Protein AF-A0A4Q1D0Y3-F1 (afdb_monomer_lite)

Sequence (77 aa):
MKEKSPLPNNSGNRLLWLYLGFAFQALISLGLAVYAGIWLDKHIKPGFPLLVWVLPLAIIISLIVKAIKDTNRRGKN

pLDDT: mean 82.43, std 12.76, range [47.56, 95.75]

Foldseek 3Di:
DDDDDDDDPPPVCVVVVVVVVVVVVLVVQLVVQLVVLVVVCVVVVPVDSVSSPVSSVVSVVVVVVVVVVVVVVVVPD

Secondary structure (DSSP, 8-state):
----PPPP--HHHHHHHHHHHHHHHHHHHHHHHHHHHHHHHHHH--SS--HHHHHHHHHHHHHHHHHHHHHHHHT--

Structure (mmCIF, N/CA/C/O backbone):
data_AF-A0A4Q1D0Y3-F1
#
_entry.id   AF-A0A4Q1D0Y3-F1
#
loop_
_atom_site.group_PDB
_atom_site.id
_atom_site.type_symbol
_atom_site.label_atom_id
_atom_site.label_alt_id
_atom_site.label_comp_id
_atom_site.label_asym_id
_atom_site.label_entity_id
_atom_site.label_seq_id
_atom_site.pdbx_PDB_ins_code
_atom_site.Cartn_x
_atom_site.Cartn_y
_atom_site.Cartn_z
_atom_site.occupancy
_atom_site.B_iso_or_equiv
_atom_site.aut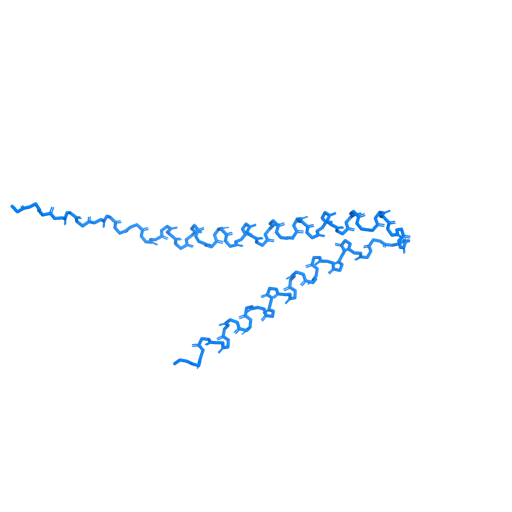h_seq_id
_atom_site.auth_comp_id
_atom_site.auth_asym_id
_atom_site.auth_atom_id
_atom_site.pdbx_PDB_model_num
ATOM 1 N N . MET A 1 1 ? 16.748 35.563 -36.350 1.00 53.41 1 MET A N 1
ATOM 2 C CA . MET A 1 1 ? 16.455 34.120 -36.206 1.00 53.41 1 MET A CA 1
ATOM 3 C C . MET A 1 1 ? 16.796 33.738 -34.766 1.00 53.41 1 MET A C 1
ATOM 5 O O . MET A 1 1 ? 17.967 33.776 -34.423 1.00 53.41 1 MET A O 1
ATOM 9 N N . LYS A 1 2 ? 15.810 33.547 -33.873 1.00 60.44 2 LYS A N 1
ATOM 10 C CA . LYS A 1 2 ? 16.077 33.126 -32.482 1.00 60.44 2 LYS A CA 1
ATOM 11 C C . LYS A 1 2 ? 16.220 31.607 -32.478 1.00 60.44 2 LYS A C 1
ATOM 13 O O . LYS A 1 2 ? 15.236 30.903 -32.680 1.00 60.44 2 LYS A O 1
ATOM 18 N N . GLU A 1 3 ? 17.445 31.135 -32.304 1.00 62.91 3 GLU A N 1
ATOM 19 C CA . GLU A 1 3 ? 17.753 29.723 -32.120 1.00 62.91 3 GLU A CA 1
ATOM 20 C C . GLU A 1 3 ? 17.056 29.228 -30.844 1.00 62.91 3 GLU A C 1
ATOM 22 O O . GLU A 1 3 ? 17.226 29.786 -29.758 1.00 62.91 3 GLU A O 1
ATOM 27 N N . LYS A 1 4 ? 16.172 28.240 -30.998 1.00 61.75 4 LYS A N 1
ATOM 28 C CA . LYS A 1 4 ? 15.441 27.622 -29.892 1.00 61.75 4 LYS A CA 1
ATOM 29 C C . LYS A 1 4 ? 16.431 26.686 -29.202 1.00 61.75 4 LYS A C 1
ATOM 31 O O . LYS A 1 4 ? 16.738 25.626 -29.737 1.00 61.75 4 LYS A O 1
ATOM 36 N N . SER A 1 5 ? 16.962 27.107 -28.060 1.00 60.53 5 SER A N 1
ATOM 37 C CA . SER A 1 5 ? 17.902 26.317 -27.267 1.00 60.53 5 SER A CA 1
ATOM 38 C C . SER A 1 5 ? 17.318 24.930 -26.940 1.00 60.53 5 SER A C 1
ATOM 40 O O . SER A 1 5 ? 16.129 24.830 -26.607 1.00 60.53 5 SER A O 1
ATOM 42 N N . PRO A 1 6 ? 18.109 23.844 -27.046 1.00 62.88 6 PRO A N 1
ATOM 43 C CA . PRO A 1 6 ? 17.634 22.507 -26.724 1.00 62.88 6 PRO A CA 1
ATOM 44 C C . PRO A 1 6 ? 17.340 22.434 -25.223 1.00 62.88 6 PRO A C 1
ATOM 46 O O . PRO A 1 6 ? 18.195 22.730 -24.388 1.00 62.88 6 PRO A O 1
ATOM 49 N N . LEU A 1 7 ? 16.103 22.074 -24.877 1.00 65.88 7 LEU A N 1
ATOM 50 C CA . LEU A 1 7 ? 15.696 21.886 -23.489 1.00 65.88 7 LEU A CA 1
ATOM 51 C C . LEU A 1 7 ? 16.554 20.777 -22.851 1.00 65.88 7 LEU A C 1
ATOM 53 O O . LEU A 1 7 ? 16.765 19.740 -23.487 1.00 65.88 7 LEU A O 1
ATOM 57 N N . PRO A 1 8 ? 17.034 20.959 -21.609 1.00 60.44 8 PRO A N 1
ATOM 58 C CA . PRO A 1 8 ? 17.870 19.972 -20.939 1.00 60.44 8 PRO A CA 1
ATOM 59 C C . PRO A 1 8 ? 17.120 18.639 -20.799 1.00 60.44 8 PRO A C 1
ATOM 61 O O . PRO A 1 8 ? 16.037 18.566 -20.215 1.00 60.44 8 PRO A O 1
ATOM 64 N N . ASN A 1 9 ? 17.712 17.575 -21.347 1.00 63.47 9 ASN A N 1
ATOM 65 C CA . ASN A 1 9 ? 17.220 16.200 -21.293 1.00 63.47 9 ASN A CA 1
ATOM 66 C C . ASN A 1 9 ? 17.344 15.635 -19.864 1.00 63.47 9 ASN A C 1
ATOM 68 O O . ASN A 1 9 ? 18.250 14.864 -19.561 1.00 63.47 9 ASN A O 1
ATOM 72 N N . ASN A 1 10 ? 16.440 16.025 -18.965 1.00 60.97 10 ASN A N 1
ATOM 73 C CA . ASN A 1 10 ? 16.377 15.522 -17.589 1.00 60.97 10 ASN A CA 1
ATOM 74 C C . ASN A 1 10 ? 15.490 14.259 -17.491 1.00 60.97 10 ASN A C 1
ATOM 76 O O . ASN A 1 10 ? 14.525 14.191 -16.727 1.00 60.97 10 ASN A O 1
ATOM 80 N N . SER A 1 11 ? 15.756 13.271 -18.349 1.00 63.22 11 SER A N 1
ATOM 81 C CA . SER A 1 11 ? 14.953 12.043 -18.470 1.00 63.22 11 SER A CA 1
ATOM 82 C C . SER A 1 11 ? 15.256 10.993 -17.398 1.00 63.22 11 SER A C 1
ATOM 84 O O . SER A 1 11 ? 14.351 10.239 -17.039 1.00 63.22 11 SER A O 1
ATOM 86 N N . GLY A 1 12 ? 16.473 10.972 -16.839 1.00 71.25 12 GLY A N 1
ATOM 87 C CA . GLY A 1 12 ? 16.881 9.983 -15.830 1.00 71.25 12 GLY A CA 1
ATOM 88 C C . GLY A 1 12 ? 16.034 10.038 -14.554 1.00 71.25 12 GLY A C 1
ATOM 89 O O . GLY A 1 12 ? 15.605 9.013 -14.030 1.00 71.25 12 GLY A O 1
ATOM 90 N N . ASN A 1 13 ? 15.694 11.245 -14.106 1.00 82.31 13 ASN A N 1
ATOM 91 C CA . ASN A 1 13 ? 14.980 11.459 -12.846 1.00 82.31 13 ASN A CA 1
ATOM 92 C C . ASN A 1 13 ? 13.468 11.273 -13.023 1.00 82.31 13 ASN A C 1
ATOM 94 O O . ASN A 1 13 ? 12.751 10.952 -12.078 1.00 82.31 13 ASN A O 1
ATOM 98 N N . ARG A 1 14 ? 12.965 11.494 -14.244 1.00 87.31 14 ARG A N 1
ATOM 99 C CA . ARG A 1 14 ? 11.531 11.469 -14.554 1.00 87.31 14 ARG A CA 1
ATOM 100 C C . ARG A 1 14 ? 10.915 10.099 -14.288 1.00 87.31 14 ARG A C 1
ATOM 102 O O . ARG A 1 14 ? 9.796 10.030 -13.790 1.00 87.31 14 ARG A O 1
ATOM 109 N N . LEU A 1 15 ? 11.644 9.024 -14.591 1.00 88.38 15 LEU A N 1
ATOM 110 C CA . LEU A 1 15 ? 11.184 7.660 -14.335 1.00 88.38 15 LEU A CA 1
ATOM 111 C C . LEU A 1 15 ? 11.054 7.384 -12.828 1.00 88.38 15 LEU A C 1
ATOM 113 O O . LEU A 1 15 ? 10.070 6.788 -12.399 1.00 88.38 15 LEU A O 1
ATOM 117 N N . LEU A 1 16 ? 12.004 7.884 -12.028 1.00 91.12 16 LEU A N 1
ATOM 118 C CA . LEU A 1 16 ? 12.002 7.749 -10.568 1.00 91.12 16 LEU A CA 1
ATOM 119 C C . LEU A 1 16 ? 10.805 8.473 -9.945 1.00 91.12 16 LEU A C 1
ATOM 121 O O . LEU A 1 16 ? 10.091 7.889 -9.136 1.00 91.12 16 LEU A O 1
ATOM 125 N N . TRP A 1 17 ? 10.535 9.709 -10.374 1.00 92.25 17 TRP A N 1
ATOM 126 C CA . TRP A 1 17 ? 9.360 10.466 -9.929 1.00 92.25 17 TRP A CA 1
ATOM 127 C C . TRP A 1 17 ? 8.044 9.783 -10.304 1.00 92.25 17 TRP A C 1
ATOM 129 O O . TRP A 1 17 ? 7.102 9.777 -9.513 1.00 92.25 17 TRP A O 1
ATOM 139 N N . LEU A 1 18 ? 7.981 9.177 -11.491 1.00 90.19 18 LEU A N 1
ATOM 140 C CA . LEU A 1 18 ? 6.790 8.475 -11.961 1.00 90.19 18 LEU A CA 1
ATOM 141 C C . LEU A 1 18 ? 6.539 7.187 -11.160 1.00 90.19 18 LEU A C 1
ATOM 143 O O . LEU A 1 18 ? 5.404 6.926 -10.763 1.00 90.19 18 LEU A O 1
ATOM 147 N N . TYR A 1 19 ? 7.594 6.426 -10.855 1.00 91.06 19 TYR A N 1
ATOM 148 C CA . TYR A 1 19 ? 7.504 5.245 -9.993 1.00 91.06 19 TYR A CA 1
ATOM 149 C C . TYR A 1 19 ? 7.144 5.615 -8.550 1.00 91.06 19 TYR A C 1
ATOM 151 O O . TYR A 1 19 ? 6.297 4.965 -7.940 1.00 91.06 19 TYR A O 1
ATOM 159 N N . LEU A 1 20 ? 7.722 6.700 -8.026 1.00 95.25 20 LEU A N 1
ATOM 160 C CA . LEU A 1 20 ? 7.405 7.216 -6.697 1.00 95.25 20 LEU A CA 1
ATOM 161 C C . LEU A 1 20 ? 5.929 7.620 -6.596 1.00 95.25 20 LEU A C 1
ATOM 163 O O . LEU A 1 20 ? 5.255 7.230 -5.647 1.00 95.25 20 LEU A O 1
ATOM 167 N N . GLY A 1 21 ? 5.401 8.332 -7.596 1.00 94.56 21 GLY A N 1
ATOM 168 C CA . GLY A 1 21 ? 3.980 8.685 -7.655 1.00 94.56 21 GLY A CA 1
ATOM 169 C C . GLY A 1 21 ? 3.069 7.455 -7.667 1.00 94.56 21 GLY A C 1
ATOM 170 O O . GLY A 1 21 ? 2.082 7.411 -6.934 1.00 94.56 21 GLY A O 1
ATOM 171 N N . PHE A 1 22 ? 3.431 6.422 -8.432 1.00 92.31 22 PHE A N 1
ATOM 172 C CA . PHE A 1 22 ? 2.685 5.163 -8.459 1.00 92.31 22 PHE A CA 1
ATOM 173 C C . PHE A 1 22 ? 2.734 4.427 -7.110 1.00 92.31 22 PHE A C 1
ATOM 175 O O . PHE A 1 22 ? 1.713 3.931 -6.631 1.00 92.31 22 PHE A O 1
ATOM 182 N N . ALA A 1 23 ? 3.899 4.407 -6.458 1.00 92.81 23 ALA A N 1
ATOM 183 C CA . ALA A 1 23 ? 4.067 3.826 -5.130 1.00 92.81 23 ALA A CA 1
ATOM 184 C C . ALA A 1 23 ? 3.224 4.562 -4.076 1.00 92.81 23 ALA A C 1
ATOM 186 O O . ALA A 1 23 ? 2.527 3.921 -3.291 1.00 92.81 23 ALA A O 1
ATOM 187 N N . PHE A 1 24 ? 3.210 5.899 -4.095 1.00 95.75 24 PHE A N 1
ATOM 188 C CA . PHE A 1 24 ? 2.356 6.698 -3.212 1.00 95.75 24 PHE A CA 1
ATOM 189 C C . PHE A 1 24 ? 0.872 6.464 -3.471 1.00 95.75 24 PHE A C 1
ATOM 191 O O . PHE A 1 24 ? 0.103 6.353 -2.519 1.00 95.75 24 PHE A O 1
ATOM 198 N N . GLN A 1 25 ? 0.460 6.336 -4.733 1.00 93.25 25 GLN A N 1
ATOM 199 C CA . GLN A 1 25 ? -0.920 6.001 -5.070 1.00 93.25 25 GLN A CA 1
ATOM 200 C C . GLN A 1 25 ? -1.331 4.658 -4.449 1.00 93.25 25 GLN A C 1
ATOM 202 O O . GLN A 1 25 ? -2.404 4.566 -3.850 1.00 93.25 25 GLN A O 1
ATOM 207 N N . ALA A 1 26 ? -0.476 3.635 -4.541 1.00 92.44 26 ALA A N 1
ATOM 208 C CA . ALA A 1 26 ? -0.722 2.345 -3.901 1.00 92.44 26 ALA A CA 1
ATOM 209 C C . ALA A 1 26 ? -0.764 2.463 -2.366 1.00 92.44 26 ALA A C 1
ATOM 211 O O . ALA A 1 26 ? -1.655 1.901 -1.731 1.00 92.44 26 ALA A O 1
ATOM 212 N N . LEU A 1 27 ? 0.147 3.239 -1.775 1.00 94.94 27 LEU A N 1
ATOM 213 C CA . LEU A 1 27 ? 0.238 3.435 -0.327 1.00 94.94 27 LEU A CA 1
ATOM 214 C C . LEU A 1 27 ? -0.990 4.158 0.241 1.00 94.94 27 LEU A C 1
ATOM 216 O O . LEU A 1 27 ? -1.564 3.708 1.230 1.00 94.94 27 LEU A O 1
ATOM 220 N N . ILE A 1 28 ? -1.443 5.228 -0.416 1.00 95.75 28 ILE A N 1
ATOM 221 C CA . ILE A 1 28 ? -2.674 5.945 -0.052 1.00 95.75 28 ILE A CA 1
ATOM 222 C C . ILE A 1 28 ? -3.882 5.020 -0.207 1.00 95.75 28 ILE A C 1
ATOM 224 O O . ILE A 1 28 ? -4.729 4.967 0.681 1.00 95.75 28 ILE A O 1
ATOM 228 N N . SER A 1 29 ? -3.950 4.255 -1.300 1.00 92.62 29 SER A N 1
ATOM 229 C CA . SER A 1 29 ? -5.041 3.306 -1.533 1.00 92.62 29 SER A CA 1
ATOM 230 C C . SER A 1 29 ? -5.123 2.241 -0.435 1.00 92.62 29 SER A C 1
ATOM 232 O O . SER A 1 29 ? -6.220 1.915 0.013 1.00 92.62 29 SER A O 1
ATOM 234 N N . LEU A 1 30 ? -3.981 1.718 0.018 1.00 93.44 30 LEU A N 1
ATOM 235 C CA . LEU A 1 30 ? -3.908 0.764 1.125 1.00 93.44 30 LEU A CA 1
ATOM 236 C C . LEU A 1 30 ? -4.280 1.415 2.461 1.00 93.44 30 LEU A C 1
ATOM 238 O O . LEU A 1 30 ? -5.076 0.851 3.208 1.00 93.44 30 LEU A O 1
ATOM 242 N N . GLY A 1 31 ? -3.764 2.612 2.748 1.00 93.62 31 GLY A N 1
ATOM 243 C CA . GLY A 1 31 ? -4.100 3.353 3.967 1.00 93.62 31 GLY A CA 1
ATOM 244 C C . GLY A 1 31 ? -5.597 3.654 4.074 1.00 93.62 31 GLY A C 1
ATOM 245 O O . GLY A 1 31 ? -6.201 3.423 5.122 1.00 93.62 31 GLY A O 1
ATOM 246 N N . LEU A 1 32 ? -6.220 4.084 2.971 1.00 94.56 32 LEU A N 1
ATOM 247 C CA . LEU A 1 32 ? -7.667 4.299 2.895 1.00 94.56 32 LEU A CA 1
ATOM 248 C C . LEU A 1 32 ? -8.451 2.997 3.062 1.00 94.56 32 LEU A C 1
ATOM 250 O O . LEU A 1 32 ? -9.466 2.997 3.751 1.00 94.56 32 LEU A O 1
ATOM 254 N N . ALA A 1 33 ? -7.986 1.891 2.480 1.00 92.75 33 ALA A N 1
ATOM 255 C CA . ALA A 1 33 ? -8.632 0.589 2.620 1.00 92.75 33 ALA A CA 1
ATOM 256 C C . ALA A 1 33 ? -8.616 0.088 4.073 1.00 92.75 33 ALA A C 1
ATOM 258 O O . ALA A 1 33 ? -9.638 -0.382 4.569 1.00 92.75 33 ALA A O 1
ATOM 259 N N . VAL A 1 34 ? -7.492 0.247 4.779 1.00 91.62 34 VAL A N 1
ATOM 260 C CA . VAL A 1 34 ? -7.391 -0.081 6.210 1.00 91.62 34 VAL A CA 1
ATOM 261 C C . VAL A 1 34 ? -8.297 0.830 7.035 1.00 91.62 34 VAL A C 1
ATOM 263 O O . VAL A 1 34 ? -9.063 0.337 7.859 1.00 91.62 34 VAL A O 1
ATOM 266 N N . TYR A 1 35 ? -8.259 2.145 6.802 1.00 91.25 35 TYR A N 1
ATOM 267 C CA . TYR A 1 35 ? -9.102 3.096 7.531 1.00 91.25 35 TYR A CA 1
ATOM 268 C C . TYR A 1 35 ? -10.597 2.813 7.325 1.00 91.25 35 TYR A C 1
ATOM 270 O O . TYR A 1 35 ? -11.352 2.736 8.295 1.00 91.25 35 TYR A O 1
ATOM 278 N N . ALA A 1 36 ? -11.010 2.589 6.075 1.00 91.38 36 ALA A N 1
ATOM 279 C CA . ALA A 1 36 ? -12.371 2.200 5.732 1.00 91.38 36 ALA A CA 1
ATOM 280 C C . ALA A 1 36 ? -12.751 0.865 6.385 1.00 91.38 36 ALA A C 1
ATOM 282 O O . ALA A 1 36 ? -13.849 0.756 6.924 1.00 91.38 36 ALA A O 1
ATOM 283 N N . GLY A 1 37 ? -11.839 -0.112 6.407 1.00 87.69 37 GLY A N 1
ATOM 284 C CA . GLY A 1 37 ? -12.034 -1.395 7.079 1.00 87.69 37 GLY A CA 1
ATOM 285 C C . GLY A 1 37 ? -12.266 -1.239 8.580 1.00 87.69 37 GLY A C 1
ATOM 286 O O . GLY A 1 37 ? -13.212 -1.817 9.102 1.00 87.69 37 GLY A O 1
ATOM 287 N N . ILE A 1 38 ? -11.483 -0.395 9.265 1.00 87.75 38 ILE A N 1
ATOM 288 C CA . ILE A 1 38 ? -11.657 -0.123 10.704 1.00 87.75 38 ILE A CA 1
ATOM 289 C C . ILE A 1 38 ? -13.005 0.556 10.953 1.00 87.75 38 ILE A C 1
ATOM 291 O O . ILE A 1 38 ? -13.701 0.224 11.915 1.00 87.75 38 ILE A O 1
ATOM 295 N N . TRP A 1 39 ? -13.365 1.527 10.112 1.00 88.75 39 TRP A N 1
ATOM 296 C CA . TRP A 1 39 ? -14.623 2.254 10.239 1.00 88.75 39 TRP A CA 1
ATOM 297 C C . TRP A 1 39 ? -15.830 1.327 10.027 1.00 88.75 39 TRP A C 1
ATOM 299 O O . TRP A 1 39 ? 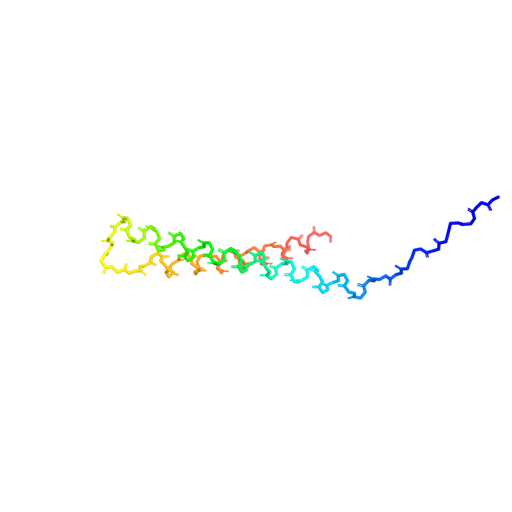-16.738 1.324 10.859 1.00 88.75 39 TRP A O 1
ATOM 309 N N . LEU A 1 40 ? -15.805 0.479 8.991 1.00 87.31 40 LEU A N 1
ATOM 310 C CA . LEU A 1 40 ? -16.857 -0.506 8.719 1.00 87.31 40 LEU A CA 1
ATOM 311 C C . LEU A 1 40 ? -16.922 -1.603 9.789 1.00 87.31 40 LEU A C 1
ATOM 313 O O . LEU A 1 40 ? -18.016 -1.902 10.262 1.00 87.31 40 LEU A O 1
ATOM 317 N N . ASP A 1 41 ? -15.788 -2.168 10.218 1.00 84.94 41 ASP A N 1
ATOM 318 C CA . ASP A 1 41 ? -15.762 -3.201 11.266 1.00 84.94 41 ASP A CA 1
ATOM 319 C C . ASP A 1 41 ? -16.334 -2.661 12.586 1.00 84.94 41 ASP A C 1
ATOM 321 O O . ASP A 1 41 ? -17.095 -3.350 13.268 1.00 84.94 41 ASP A O 1
ATOM 325 N N . LYS A 1 42 ? -16.057 -1.397 12.934 1.00 83.75 42 LYS A N 1
ATOM 326 C CA . LYS A 1 42 ? -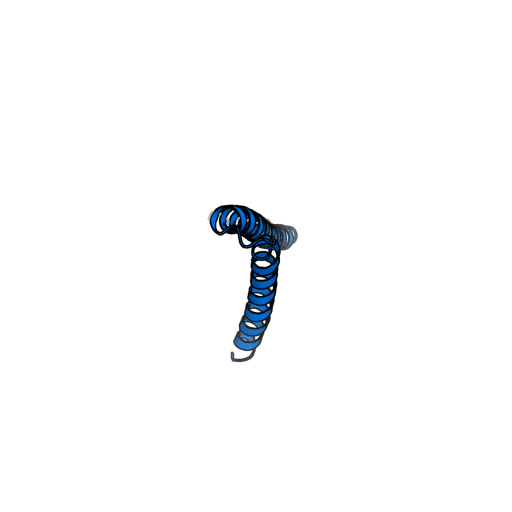16.669 -0.747 14.106 1.00 83.75 42 LYS A CA 1
ATOM 327 C C . LYS A 1 42 ? -18.175 -0.539 13.956 1.00 83.75 42 LYS A C 1
ATOM 329 O O . LYS A 1 42 ? -18.889 -0.624 14.955 1.00 83.75 42 LYS A O 1
ATOM 334 N N . HIS A 1 43 ? -18.651 -0.244 12.748 1.00 84.06 43 HIS A N 1
ATOM 335 C CA . HIS A 1 43 ? -20.066 0.033 12.500 1.00 84.06 43 HIS A CA 1
ATOM 336 C C . HIS A 1 43 ? -20.909 -1.248 12.451 1.00 84.06 43 HIS A C 1
ATOM 338 O O . HIS A 1 43 ? -22.008 -1.286 12.995 1.00 84.06 43 HIS A O 1
ATOM 344 N N . ILE A 1 44 ? -20.373 -2.309 11.844 1.00 82.25 44 ILE A N 1
ATOM 345 C CA . ILE A 1 44 ? -21.066 -3.587 11.632 1.00 82.25 44 ILE A CA 1
ATOM 346 C C . ILE A 1 44 ? -20.935 -4.506 12.860 1.00 82.25 44 ILE A C 1
ATOM 348 O O . ILE A 1 44 ? -21.736 -5.422 13.027 1.00 82.25 44 ILE A O 1
ATOM 352 N N . LYS A 1 45 ? -19.957 -4.254 13.748 1.00 71.38 45 LYS A N 1
ATOM 353 C CA . LYS A 1 45 ? -19.623 -5.095 14.914 1.00 71.38 45 LYS A CA 1
ATOM 354 C C . LYS A 1 45 ? -19.637 -6.602 14.592 1.00 71.38 45 LYS A C 1
ATOM 356 O O . LYS A 1 45 ? -20.261 -7.365 15.328 1.00 71.38 45 LYS A O 1
ATOM 361 N N . PRO A 1 46 ? -18.933 -7.073 13.548 1.00 71.06 46 PRO A N 1
ATOM 362 C CA . PRO A 1 46 ? -18.982 -8.476 13.127 1.00 71.06 46 PRO A CA 1
ATOM 363 C C . PRO A 1 46 ? -18.339 -9.463 14.128 1.00 71.06 46 PRO A C 1
ATOM 365 O O . PRO A 1 46 ? -18.125 -10.622 13.797 1.00 71.06 46 PRO A O 1
ATOM 368 N N . GLY A 1 47 ? -17.988 -9.027 15.345 1.00 71.88 47 GLY A N 1
ATOM 369 C CA . GLY A 1 47 ? -17.316 -9.834 16.370 1.00 71.88 47 GLY A CA 1
ATOM 370 C C . GLY A 1 47 ? -15.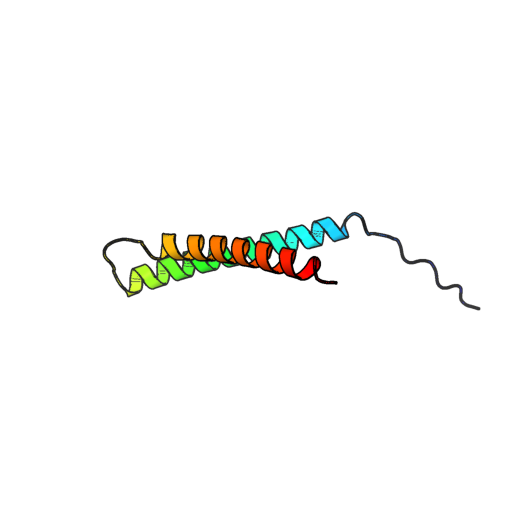831 -10.088 16.095 1.00 71.88 47 GLY A C 1
ATOM 371 O O . GLY A 1 47 ? -15.086 -10.403 17.018 1.00 71.88 47 GLY A O 1
ATOM 372 N N . PHE A 1 48 ? -15.380 -9.890 14.856 1.00 75.12 48 PHE A N 1
ATOM 373 C CA . PHE A 1 48 ? -14.004 -10.105 14.429 1.00 75.12 48 PHE A CA 1
ATOM 374 C C . PHE A 1 48 ? -13.610 -9.073 13.359 1.00 75.12 48 PHE A C 1
ATOM 376 O O . PHE A 1 48 ? -14.425 -8.803 12.480 1.00 75.12 48 PHE A O 1
ATOM 383 N N . PRO A 1 49 ? -12.395 -8.495 13.393 1.00 75.94 49 PRO A N 1
ATOM 384 C CA . PRO A 1 49 ? -11.969 -7.451 12.457 1.00 75.94 49 PRO A CA 1
ATOM 385 C C . PRO A 1 49 ? -11.662 -8.013 11.052 1.00 75.94 4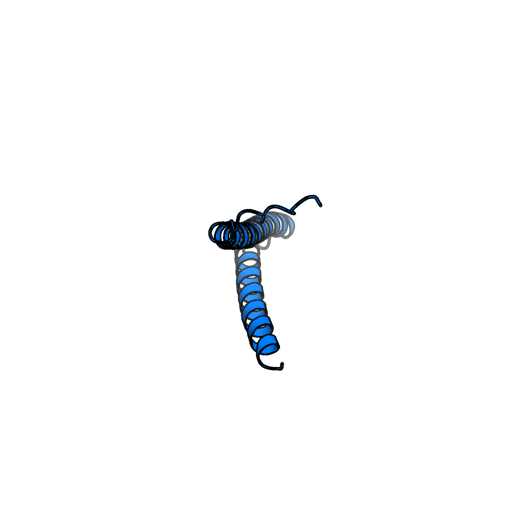9 PRO A C 1
ATOM 387 O O . PRO A 1 49 ? -10.508 -8.076 10.622 1.00 75.94 49 PRO A O 1
ATOM 390 N N . LEU A 1 50 ? -12.692 -8.487 10.346 1.00 81.62 50 LEU A N 1
ATOM 391 C CA . LEU A 1 50 ? -12.567 -9.092 9.019 1.00 81.62 50 LEU A CA 1
ATOM 392 C C . LEU A 1 50 ? -12.329 -8.044 7.936 1.00 81.62 50 LEU A C 1
ATOM 394 O O . LEU A 1 50 ? -11.488 -8.266 7.064 1.00 81.62 50 LEU A O 1
ATOM 398 N N . LEU A 1 51 ? -13.043 -6.916 7.942 1.00 84.31 51 LEU A N 1
ATOM 399 C CA . LEU A 1 51 ? -12.957 -5.965 6.832 1.00 84.31 51 LEU A CA 1
ATOM 400 C C . LEU A 1 51 ? -11.630 -5.220 6.824 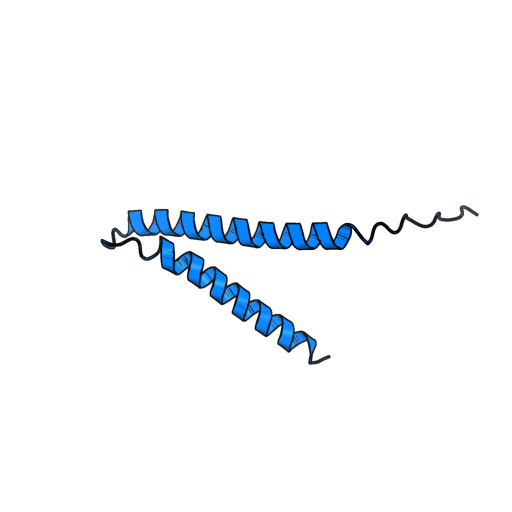1.00 84.31 51 LEU A C 1
ATOM 402 O O . LEU A 1 51 ? -11.125 -4.932 5.741 1.00 84.31 51 LEU A O 1
ATOM 406 N N . VAL A 1 52 ? -11.017 -4.992 7.988 1.00 85.06 52 VAL A N 1
ATOM 407 C CA . VAL A 1 52 ? -9.638 -4.481 8.081 1.00 85.06 52 VAL A CA 1
ATOM 408 C C . VAL A 1 52 ? -8.647 -5.368 7.325 1.00 85.06 52 VAL A C 1
ATOM 410 O O . VAL A 1 52 ? -7.657 -4.855 6.816 1.00 85.06 52 VAL A O 1
ATOM 413 N N . TRP A 1 53 ? -8.902 -6.673 7.223 1.00 85.56 53 TRP A N 1
ATOM 414 C CA . TRP A 1 53 ? -8.041 -7.625 6.513 1.00 85.56 53 TRP A CA 1
ATOM 415 C C . TRP A 1 53 ? -8.462 -7.862 5.061 1.00 85.56 53 TRP A C 1
ATOM 417 O O . TRP A 1 53 ? -7.617 -7.899 4.164 1.00 85.56 53 TRP A O 1
ATOM 427 N N . VAL A 1 54 ? -9.763 -7.999 4.806 1.00 88.00 54 VAL A N 1
ATOM 428 C CA . VAL A 1 54 ? -10.294 -8.317 3.474 1.00 88.00 54 VAL A CA 1
ATOM 429 C C . VAL A 1 54 ? -10.137 -7.138 2.510 1.00 88.00 54 VAL A C 1
ATOM 431 O O . VAL A 1 54 ? -9.794 -7.359 1.348 1.00 88.00 54 VAL A O 1
ATOM 434 N N . LEU A 1 55 ? -10.324 -5.889 2.961 1.00 86.69 55 LEU A N 1
ATOM 435 C CA . LEU A 1 55 ? -10.192 -4.711 2.090 1.00 86.69 55 LEU A CA 1
ATOM 436 C C . LEU A 1 55 ? -8.767 -4.538 1.533 1.00 86.69 55 LEU A C 1
ATOM 438 O O . LEU A 1 55 ? -8.630 -4.423 0.313 1.00 86.69 55 LEU A O 1
ATOM 442 N N . PRO A 1 56 ? -7.697 -4.543 2.352 1.00 87.62 56 PRO A N 1
ATOM 443 C CA . PRO A 1 56 ? -6.329 -4.463 1.839 1.00 87.62 56 PRO A CA 1
ATOM 444 C C . PRO A 1 56 ? -5.991 -5.609 0.887 1.00 87.62 56 PRO A C 1
ATOM 446 O O . PRO A 1 56 ? -5.353 -5.389 -0.144 1.00 87.62 56 PRO A O 1
ATOM 449 N N . LEU A 1 57 ? -6.468 -6.822 1.184 1.00 91.25 57 LEU A N 1
ATOM 450 C CA . LEU A 1 57 ? -6.265 -7.974 0.312 1.00 91.25 57 LEU A CA 1
ATOM 451 C C . LEU A 1 57 ? -6.958 -7.780 -1.047 1.00 91.25 57 LEU A C 1
ATOM 453 O O . LEU A 1 57 ? -6.358 -8.043 -2.089 1.00 91.25 57 LEU A O 1
ATOM 457 N N . ALA A 1 58 ? -8.178 -7.238 -1.057 1.00 91.75 58 ALA A N 1
ATOM 458 C CA . ALA A 1 58 ? -8.907 -6.917 -2.282 1.00 91.75 58 ALA A CA 1
ATOM 459 C C . ALA A 1 58 ? -8.191 -5.854 -3.136 1.00 91.75 58 ALA A C 1
ATOM 461 O O . ALA A 1 58 ? -8.177 -5.967 -4.366 1.00 91.75 58 ALA A O 1
ATOM 462 N N . ILE A 1 59 ? -7.552 -4.855 -2.513 1.00 91.62 59 ILE A N 1
ATOM 463 C CA . ILE A 1 59 ? -6.722 -3.861 -3.217 1.00 91.62 59 ILE A CA 1
ATOM 464 C C . ILE A 1 59 ? -5.556 -4.554 -3.927 1.00 91.62 59 ILE A C 1
ATOM 466 O O . ILE A 1 59 ? -5.342 -4.321 -5.117 1.00 91.62 59 ILE A O 1
ATOM 470 N N . ILE A 1 60 ? -4.834 -5.437 -3.231 1.00 91.19 60 ILE A N 1
ATOM 471 C CA . ILE A 1 60 ? -3.693 -6.171 -3.800 1.00 91.19 60 ILE A CA 1
ATOM 472 C C . ILE A 1 60 ? -4.145 -7.033 -4.984 1.00 91.19 60 ILE A C 1
ATOM 474 O O . ILE A 1 60 ? -3.550 -6.955 -6.059 1.00 91.19 60 ILE A O 1
ATOM 478 N N . ILE A 1 61 ? -5.233 -7.795 -4.830 1.00 94.31 61 ILE A N 1
ATOM 479 C CA . ILE A 1 61 ? -5.804 -8.607 -5.916 1.00 94.31 61 ILE A CA 1
ATOM 480 C C . ILE A 1 61 ? -6.168 -7.720 -7.112 1.00 94.31 61 ILE A C 1
ATOM 482 O O . ILE A 1 61 ? -5.823 -8.041 -8.248 1.00 94.31 61 ILE A O 1
ATOM 486 N N . SER A 1 62 ? -6.811 -6.577 -6.868 1.00 92.25 62 SER A N 1
ATOM 487 C CA . SER A 1 62 ? -7.202 -5.637 -7.924 1.00 92.25 62 SER A CA 1
ATOM 488 C C . SER A 1 62 ? -5.994 -5.082 -8.678 1.00 92.25 62 SER A C 1
ATOM 490 O O . SER A 1 62 ? -6.035 -4.984 -9.906 1.00 92.25 62 SER A O 1
ATOM 492 N N . LEU A 1 63 ? -4.905 -4.753 -7.974 1.00 91.56 63 LEU A N 1
ATOM 493 C CA . LEU A 1 63 ? -3.654 -4.302 -8.589 1.00 91.56 63 LEU A CA 1
ATOM 494 C C . LEU A 1 63 ? -3.029 -5.395 -9.461 1.00 91.56 63 LEU A C 1
ATOM 496 O O . LEU A 1 63 ? -2.607 -5.098 -10.577 1.00 91.56 63 LEU A O 1
ATOM 500 N N . ILE A 1 64 ? -3.025 -6.648 -8.999 1.00 92.31 64 ILE A N 1
ATOM 501 C CA . ILE A 1 64 ? -2.503 -7.793 -9.761 1.00 92.31 64 ILE A CA 1
ATOM 502 C C . ILE A 1 64 ? -3.345 -8.033 -11.018 1.00 92.31 64 ILE A C 1
ATOM 504 O O . ILE A 1 64 ? -2.805 -8.098 -12.121 1.00 92.31 64 ILE A O 1
ATOM 508 N N . VAL A 1 65 ? -4.672 -8.107 -10.880 1.00 94.31 65 VAL A N 1
ATOM 509 C CA . VAL A 1 65 ? -5.591 -8.293 -12.016 1.00 94.31 65 VAL A CA 1
ATOM 510 C C . VAL A 1 65 ? -5.424 -7.166 -13.032 1.00 94.31 65 VAL A C 1
ATOM 512 O O . VAL A 1 65 ? -5.373 -7.419 -14.238 1.00 94.31 65 VAL A O 1
ATOM 515 N N . LYS A 1 66 ? -5.299 -5.922 -12.561 1.00 89.75 66 LYS A N 1
ATOM 516 C CA . LYS A 1 66 ? -5.055 -4.764 -13.420 1.00 89.75 66 LYS A CA 1
ATOM 517 C C . LYS A 1 66 ? -3.707 -4.864 -14.130 1.00 89.75 66 LYS A C 1
ATOM 519 O O . LYS A 1 66 ? -3.673 -4.679 -15.340 1.00 89.75 66 LYS A O 1
ATOM 524 N N . ALA A 1 67 ? -2.637 -5.230 -13.429 1.00 89.81 67 ALA A N 1
ATOM 525 C CA . ALA A 1 67 ? -1.317 -5.416 -14.027 1.00 89.81 67 ALA A CA 1
ATOM 526 C C . ALA A 1 67 ? -1.323 -6.501 -15.119 1.00 89.81 67 ALA A C 1
ATOM 528 O O . ALA A 1 67 ? -0.781 -6.285 -16.205 1.00 89.81 67 ALA A O 1
ATOM 529 N N . ILE A 1 68 ? -1.998 -7.634 -14.883 1.00 92.56 68 ILE A N 1
ATOM 530 C CA . ILE A 1 68 ? -2.161 -8.705 -15.880 1.00 92.56 68 ILE A CA 1
ATOM 531 C C . ILE A 1 68 ? -2.946 -8.193 -17.097 1.00 92.56 68 ILE A C 1
ATOM 533 O O . ILE A 1 68 ? -2.533 -8.394 -18.241 1.00 92.56 68 ILE A O 1
ATOM 537 N N . LYS A 1 69 ? -4.068 -7.499 -16.869 1.00 89.88 69 LYS A N 1
ATOM 538 C CA . LYS A 1 69 ? -4.931 -6.967 -17.935 1.00 89.88 69 LYS A CA 1
ATOM 539 C C . LYS A 1 69 ? -4.234 -5.890 -18.772 1.00 89.88 69 LYS A C 1
ATOM 541 O O . LYS A 1 69 ? -4.378 -5.889 -19.996 1.00 89.88 69 LYS A O 1
ATOM 546 N N . ASP A 1 70 ? -3.474 -5.008 -18.132 1.00 86.62 70 ASP A N 1
ATOM 547 C CA . ASP A 1 70 ? -2.698 -3.953 -18.791 1.00 86.62 70 ASP A CA 1
ATOM 548 C C . ASP A 1 70 ? -1.536 -4.545 -19.605 1.00 86.62 70 ASP A C 1
ATOM 550 O O . ASP A 1 70 ? -1.248 -4.065 -20.703 1.00 86.62 70 ASP A O 1
ATOM 554 N N . THR A 1 71 ? -0.933 -5.641 -19.130 1.00 85.94 71 THR A N 1
ATOM 555 C CA . THR A 1 71 ? 0.105 -6.383 -19.867 1.00 85.94 71 THR A CA 1
ATOM 556 C C . THR A 1 71 ? -0.469 -7.064 -21.111 1.00 85.94 71 THR A C 1
ATOM 558 O O . THR A 1 71 ? 0.078 -6.918 -22.202 1.00 85.94 71 THR A O 1
ATOM 561 N N . ASN A 1 72 ? -1.611 -7.748 -20.986 1.00 80.75 72 ASN A N 1
ATOM 562 C CA . ASN A 1 72 ? -2.243 -8.465 -22.100 1.00 80.75 72 ASN A CA 1
ATOM 563 C C . ASN A 1 72 ? -2.716 -7.508 -23.216 1.00 80.75 72 ASN A C 1
ATOM 565 O O . ASN A 1 72 ? -2.533 -7.770 -24.402 1.00 80.75 72 ASN A O 1
ATOM 569 N N . ARG A 1 73 ? -3.235 -6.326 -22.854 1.00 69.19 73 ARG A N 1
ATOM 570 C CA . ARG A 1 73 ? -3.650 -5.298 -23.828 1.00 69.19 73 ARG A CA 1
ATOM 571 C C . ARG A 1 73 ? -2.508 -4.753 -24.687 1.00 69.19 73 ARG A C 1
ATOM 573 O O . ARG A 1 73 ? -2.766 -4.297 -25.795 1.00 69.19 73 ARG A O 1
ATOM 580 N N . ARG A 1 74 ? -1.266 -4.797 -24.202 1.00 63.50 74 ARG A N 1
ATOM 581 C CA . ARG A 1 74 ? -0.093 -4.275 -24.919 1.00 63.50 74 ARG A CA 1
ATOM 582 C C . ARG A 1 74 ? 0.432 -5.216 -26.006 1.00 63.50 74 ARG A C 1
ATOM 584 O O . ARG A 1 74 ? 1.160 -4.750 -26.870 1.00 63.50 74 ARG A O 1
ATOM 591 N N . GLY A 1 75 ? 0.063 -6.500 -25.966 1.00 58.56 75 GLY A N 1
ATOM 592 C CA . GLY A 1 75 ? 0.457 -7.507 -26.960 1.00 58.56 75 GLY A CA 1
ATOM 593 C C . GLY A 1 75 ? -0.471 -7.611 -28.175 1.00 58.56 75 GLY A C 1
ATOM 594 O O . GLY A 1 75 ? -0.233 -8.444 -29.041 1.00 58.56 75 GLY A O 1
ATOM 595 N N . LYS A 1 76 ? -1.537 -6.801 -28.240 1.00 53.81 76 LYS A N 1
ATOM 596 C CA . LYS A 1 76 ? -2.524 -6.799 -29.332 1.00 53.81 76 LYS A CA 1
ATOM 597 C C . LYS A 1 76 ? -2.460 -5.514 -30.176 1.00 53.81 76 LYS A C 1
ATOM 599 O O . LYS A 1 76 ? -3.507 -5.003 -30.565 1.00 53.81 76 LYS A O 1
ATOM 604 N N . ASN A 1 77 ? -1.247 -5.002 -30.402 1.00 47.56 77 ASN A N 1
ATOM 605 C CA . ASN A 1 77 ? -0.932 -3.909 -31.327 1.00 47.56 77 ASN A CA 1
ATOM 606 C C . ASN A 1 77 ? 0.157 -4.360 -32.295 1.00 47.56 77 ASN A C 1
ATOM 608 O O . ASN A 1 77 ? 1.172 -4.889 -31.789 1.00 47.56 77 ASN A O 1
#

Radius of gyration: 20.65 Å; chains: 1; bounding box: 39×44×53 Å

Organism: NCBI:txid2508721